Protein AF-A0A8J2KSL0-F1 (afdb_monomer_lite)

Organism: NCBI:txid39272

pLDDT: mean 78.76, std 12.9, range [34.88, 96.0]

Radius of gyration: 28.05 Å; chains: 1; bounding box: 52×29×80 Å

Foldseek 3Di:
DPDVVVVVVVVVVVVVVVVVVVVVVVVVVVVVVVVVPDDQWQKAWPVVHDAPDSDSDQDPVQADPDRRDDDDPDDDDDDPPDDDDTDIDTPDDDPDDDDD

Sequence (100 aa):
MSALSILSKNELLGNRVTFRAIVVASLQILVFVQLLNSTGAHVGLTFPPARRYDLDFLDKIRTKAPCGMPKGTLKTSLISGSKFNVTWHLSYPHRVSFST

Secondary structure (DSSP, 8-state):
--HHHHHHHHHHHHHHHHHHHHHHHHHHHHHHHHHHT------EEEETTPSSS--S---TTT--TTTSS---S------TT-----EEE-SS--------

Structure (mmCIF, N/CA/C/O backbone):
data_AF-A0A8J2KSL0-F1
#
_entry.id   AF-A0A8J2KSL0-F1
#
loop_
_atom_site.group_PDB
_atom_site.id
_atom_site.type_symbol
_atom_site.label_atom_id
_atom_site.label_alt_id
_atom_site.label_comp_id
_atom_site.label_asym_id
_atom_site.label_entity_id
_atom_site.label_seq_id
_atom_site.pdbx_PDB_ins_code
_atom_site.Cartn_x
_atom_site.Cartn_y
_atom_site.Cartn_z
_atom_site.occupancy
_atom_site.B_iso_or_equiv
_atom_site.auth_seq_id
_atom_site.auth_comp_id
_atom_site.auth_asym_id
_atom_site.auth_atom_id
_atom_site.pdbx_PDB_model_num
ATOM 1 N N . MET A 1 1 ? 32.769 15.273 -62.631 1.00 57.91 1 MET A N 1
ATOM 2 C CA . MET A 1 1 ? 31.719 15.896 -61.792 1.00 57.91 1 MET A CA 1
ATOM 3 C C . MET A 1 1 ? 31.067 14.840 -60.889 1.00 57.91 1 MET A C 1
ATOM 5 O O . MET A 1 1 ? 29.854 14.700 -60.894 1.00 57.91 1 MET A O 1
ATOM 9 N N . SER A 1 2 ? 31.863 14.066 -60.132 1.00 68.94 2 SER A N 1
ATO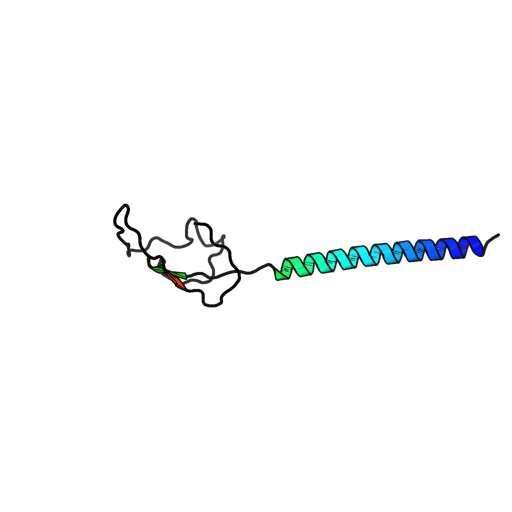M 10 C CA . SER A 1 2 ? 31.360 12.820 -59.510 1.00 68.94 2 SER A CA 1
ATOM 11 C C . SER A 1 2 ? 31.772 12.655 -58.041 1.00 68.94 2 SER A C 1
ATOM 13 O O . SER A 1 2 ? 30.915 12.368 -57.212 1.00 68.94 2 SER A O 1
ATOM 15 N N . ALA A 1 3 ? 33.025 12.939 -57.669 1.00 66.69 3 ALA A N 1
ATOM 16 C CA . ALA A 1 3 ? 33.527 12.701 -56.307 1.00 66.69 3 ALA A CA 1
ATOM 17 C C . ALA A 1 3 ? 32.881 13.591 -55.220 1.00 66.69 3 ALA A C 1
ATOM 19 O O . ALA A 1 3 ? 32.483 13.084 -54.174 1.00 66.69 3 ALA A O 1
ATOM 20 N N . LEU A 1 4 ? 32.691 14.892 -55.482 1.00 71.12 4 LEU A N 1
ATOM 21 C CA . LEU A 1 4 ? 32.076 15.821 -54.515 1.00 71.12 4 LEU A CA 1
ATOM 22 C C . LEU A 1 4 ? 30.605 15.483 -54.220 1.00 71.12 4 LEU A C 1
ATOM 24 O O . LEU A 1 4 ? 30.153 15.584 -53.082 1.00 71.12 4 LEU A O 1
ATOM 28 N N . SER A 1 5 ? 29.866 15.013 -55.230 1.00 72.06 5 SER A N 1
ATOM 29 C CA . SER A 1 5 ? 28.465 14.600 -55.063 1.00 72.06 5 SER A CA 1
ATOM 30 C C . SER A 1 5 ? 28.314 13.319 -54.234 1.00 72.06 5 SER A C 1
ATOM 32 O O . SER A 1 5 ? 27.304 13.134 -53.559 1.00 72.06 5 SER A O 1
ATOM 34 N N . ILE A 1 6 ? 29.323 12.444 -54.263 1.00 70.75 6 ILE A N 1
ATOM 35 C CA . ILE A 1 6 ? 29.348 11.182 -53.517 1.00 70.75 6 ILE A CA 1
ATOM 36 C C . ILE A 1 6 ? 29.714 11.446 -52.052 1.00 70.75 6 ILE A C 1
ATOM 38 O O . ILE A 1 6 ? 29.040 10.936 -51.163 1.00 70.75 6 ILE A O 1
ATOM 42 N N . LEU A 1 7 ? 30.703 12.310 -51.793 1.00 72.00 7 LEU A N 1
ATOM 43 C CA . LEU A 1 7 ? 31.062 12.753 -50.439 1.00 72.00 7 LEU A CA 1
ATOM 44 C C . LEU A 1 7 ? 29.875 13.405 -49.714 1.00 72.00 7 LEU A C 1
ATOM 46 O O . LEU A 1 7 ? 29.563 13.022 -48.590 1.00 72.00 7 LEU A O 1
ATOM 50 N N . SER A 1 8 ? 29.143 14.300 -50.387 1.00 76.44 8 SER A N 1
ATOM 51 C CA . SER A 1 8 ? 27.941 14.934 -49.823 1.00 76.44 8 SER A CA 1
ATOM 52 C C . SER A 1 8 ? 26.817 13.929 -49.525 1.00 76.44 8 SER A C 1
ATOM 54 O O . SER A 1 8 ? 26.168 14.015 -48.483 1.00 76.44 8 SER A O 1
ATOM 56 N N . LYS A 1 9 ? 26.601 12.930 -50.393 1.00 73.19 9 LYS A N 1
ATOM 57 C CA . LYS A 1 9 ? 25.616 11.862 -50.147 1.00 73.19 9 LYS A CA 1
ATOM 58 C C . LYS A 1 9 ? 26.020 10.959 -48.981 1.00 73.19 9 LYS A C 1
ATOM 60 O O . LYS A 1 9 ? 25.144 10.575 -48.215 1.00 73.19 9 LYS A O 1
ATOM 65 N N . ASN A 1 10 ? 27.308 10.655 -48.827 1.00 74.06 10 ASN A N 1
ATOM 66 C CA . ASN A 1 10 ? 27.821 9.837 -47.726 1.00 74.06 10 ASN A CA 1
ATOM 67 C C . ASN A 1 10 ? 27.724 10.565 -46.377 1.00 74.06 10 ASN A C 1
ATOM 69 O O . ASN A 1 10 ? 27.311 9.954 -45.397 1.00 74.06 10 ASN A O 1
ATOM 73 N N . GLU A 1 11 ? 28.002 11.870 -46.338 1.00 78.88 11 GLU A N 1
ATOM 74 C CA . GLU A 1 11 ? 27.776 12.731 -45.165 1.00 78.88 11 GLU A CA 1
ATOM 75 C C . GLU A 1 11 ? 26.290 12.808 -44.785 1.00 78.88 11 GLU A C 1
ATOM 77 O O . GLU A 1 11 ? 25.915 12.596 -43.633 1.00 78.88 11 GLU A O 1
ATOM 82 N N . LEU A 1 12 ? 25.405 13.045 -45.760 1.00 72.94 12 LEU A N 1
ATOM 83 C CA . LEU A 1 12 ? 23.958 13.096 -45.528 1.00 72.94 12 LEU A CA 1
ATOM 84 C C . LEU A 1 12 ? 23.388 11.736 -45.105 1.00 72.94 12 LEU A C 1
ATOM 86 O O . LEU A 1 12 ? 22.478 11.681 -44.274 1.00 72.94 12 LEU A O 1
ATOM 90 N N . LEU A 1 13 ? 23.904 10.640 -45.666 1.00 76.75 13 LEU A N 1
ATOM 91 C CA . LEU A 1 13 ? 23.535 9.282 -45.277 1.00 76.75 13 LEU A CA 1
ATOM 92 C C . LEU A 1 13 ? 24.036 8.970 -43.863 1.00 76.75 13 LEU A C 1
ATOM 94 O O . LEU A 1 13 ? 23.257 8.460 -43.063 1.00 76.75 13 LEU A O 1
ATOM 98 N N . GLY A 1 14 ? 25.270 9.358 -43.532 1.00 78.25 14 GLY A N 1
ATOM 99 C CA . GLY A 1 14 ? 25.830 9.291 -42.184 1.00 78.25 14 GLY A CA 1
ATOM 100 C C . GLY A 1 14 ? 24.962 10.044 -41.182 1.00 78.25 14 GLY A C 1
ATOM 101 O O . GLY A 1 14 ? 24.493 9.454 -40.217 1.00 78.25 14 GLY A O 1
ATOM 102 N N . ASN A 1 15 ? 24.608 11.297 -41.468 1.00 78.88 15 ASN A N 1
ATOM 103 C CA . ASN A 1 15 ? 23.745 12.108 -40.606 1.00 78.88 15 ASN A CA 1
ATOM 104 C C . ASN A 1 15 ? 22.348 11.500 -40.419 1.00 78.88 15 ASN A C 1
ATOM 106 O O . ASN A 1 15 ? 21.805 11.525 -39.316 1.00 78.88 15 ASN A O 1
ATOM 110 N N . ARG A 1 16 ? 21.769 10.894 -41.464 1.00 78.62 16 ARG A N 1
ATOM 111 C CA . ARG A 1 16 ? 20.479 10.187 -41.371 1.00 78.62 16 ARG A CA 1
ATOM 112 C C . ARG A 1 16 ? 20.572 8.907 -40.543 1.00 78.62 16 ARG A C 1
ATOM 114 O O . ARG A 1 16 ? 19.660 8.632 -39.768 1.00 78.62 16 ARG A O 1
ATOM 121 N N . VAL A 1 17 ? 21.638 8.123 -40.699 1.00 81.62 17 VAL A N 1
ATOM 122 C CA . VAL A 1 17 ? 21.866 6.895 -39.919 1.00 81.62 17 VAL A CA 1
ATOM 123 C C . VAL A 1 17 ? 22.107 7.242 -38.452 1.00 81.62 17 VAL A C 1
ATOM 125 O O . VAL A 1 17 ? 21.450 6.674 -37.583 1.00 81.62 17 VAL A O 1
ATOM 128 N N . THR A 1 18 ? 22.949 8.237 -38.180 1.00 83.00 18 THR A N 1
ATOM 129 C CA . THR A 1 18 ? 23.237 8.729 -36.830 1.00 83.00 18 THR A CA 1
ATOM 130 C C . THR A 1 18 ? 21.984 9.297 -36.166 1.00 83.00 18 THR A C 1
ATOM 132 O O . THR A 1 18 ? 21.683 8.944 -35.030 1.00 83.00 18 THR A O 1
ATOM 135 N N . PHE A 1 19 ? 21.178 10.090 -36.881 1.00 85.75 19 PHE A N 1
ATOM 136 C CA . PHE A 1 19 ? 19.909 10.608 -36.362 1.00 85.75 19 PHE A CA 1
ATOM 137 C C . PHE A 1 19 ? 18.923 9.487 -36.004 1.00 85.75 19 PHE A C 1
ATOM 139 O O . PHE A 1 19 ? 18.336 9.496 -34.923 1.00 85.75 19 PHE A O 1
ATOM 146 N N . ARG A 1 20 ? 18.772 8.475 -36.871 1.00 87.31 20 ARG A N 1
ATOM 147 C CA . ARG A 1 20 ? 17.911 7.313 -36.588 1.00 87.31 20 ARG A CA 1
ATOM 148 C C . ARG A 1 20 ? 18.419 6.509 -35.393 1.00 87.31 20 ARG A C 1
ATOM 150 O O . ARG A 1 20 ? 17.609 6.108 -34.564 1.00 87.31 20 ARG A O 1
ATOM 157 N N . ALA A 1 21 ? 19.731 6.308 -35.281 1.00 89.12 21 ALA A N 1
ATOM 158 C CA . ALA A 1 21 ? 20.337 5.612 -34.150 1.00 89.12 21 ALA A CA 1
ATOM 159 C C . ALA A 1 21 ? 20.093 6.355 -32.826 1.00 89.12 21 ALA A C 1
ATOM 161 O O . ALA A 1 21 ? 19.709 5.728 -31.842 1.00 89.12 21 ALA A O 1
ATOM 162 N N . ILE A 1 22 ? 20.224 7.686 -32.820 1.00 92.31 22 ILE A N 1
ATOM 163 C CA . ILE A 1 22 ? 19.948 8.526 -31.644 1.00 92.31 22 ILE A CA 1
ATOM 164 C C . ILE A 1 22 ? 18.479 8.423 -31.226 1.00 92.31 22 ILE A C 1
ATOM 166 O O . ILE A 1 22 ? 18.195 8.244 -30.045 1.00 92.31 22 ILE A O 1
ATOM 170 N N . VAL A 1 23 ? 17.543 8.495 -32.178 1.00 93.50 23 VAL A N 1
ATOM 171 C CA . VAL A 1 23 ? 16.103 8.381 -31.889 1.00 93.50 23 VAL A CA 1
ATOM 172 C C . VAL A 1 23 ? 15.748 6.995 -31.340 1.00 93.50 23 VAL A C 1
ATOM 174 O O . VAL A 1 23 ? 14.979 6.884 -30.392 1.00 93.50 23 VAL A O 1
ATOM 177 N N . VAL A 1 24 ? 16.320 5.922 -31.892 1.00 94.06 24 VAL A N 1
ATOM 178 C CA . VAL A 1 24 ? 16.082 4.563 -31.377 1.00 94.06 24 VAL A CA 1
ATOM 179 C C . VAL A 1 24 ? 16.664 4.402 -29.971 1.00 94.06 24 VAL A C 1
ATOM 181 O O . VAL A 1 24 ? 15.985 3.870 -29.093 1.00 94.06 24 VAL A O 1
ATOM 184 N N . ALA A 1 25 ? 17.882 4.894 -29.735 1.00 95.19 25 ALA A N 1
ATOM 185 C CA . ALA A 1 25 ? 18.516 4.847 -28.421 1.00 95.19 25 ALA A CA 1
ATOM 186 C C . ALA A 1 25 ? 17.723 5.647 -27.375 1.00 95.19 25 ALA A C 1
ATOM 188 O O . ALA A 1 25 ? 17.517 5.160 -26.265 1.00 95.19 25 ALA A O 1
ATOM 189 N N . SER A 1 26 ? 17.216 6.834 -27.724 1.00 94.06 26 SER A N 1
ATOM 190 C CA . SER A 1 26 ? 16.412 7.645 -26.804 1.00 94.06 26 SER A CA 1
ATOM 191 C C . SER A 1 26 ? 15.068 6.993 -26.470 1.00 94.06 26 SER A C 1
ATOM 193 O O . SER A 1 26 ? 14.682 6.989 -25.301 1.00 94.06 26 SER A O 1
ATOM 195 N N . LEU A 1 27 ? 14.391 6.365 -27.442 1.00 94.81 27 LEU A N 1
ATOM 196 C CA . LEU A 1 27 ? 13.183 5.574 -27.178 1.00 94.81 27 LEU A CA 1
ATOM 197 C C . LEU A 1 27 ? 13.466 4.368 -26.269 1.00 94.81 27 LEU A C 1
ATOM 199 O O . LEU A 1 27 ? 12.699 4.120 -25.342 1.00 94.81 27 LEU A O 1
ATOM 203 N N . GLN A 1 28 ? 14.558 3.633 -26.502 1.00 93.44 28 GLN A N 1
ATOM 204 C CA . GLN A 1 28 ? 14.946 2.489 -25.664 1.00 93.44 28 GLN A CA 1
ATOM 205 C C . GLN A 1 28 ? 15.209 2.918 -24.213 1.00 93.44 28 GLN A C 1
ATOM 207 O O . GLN A 1 28 ? 14.715 2.282 -23.282 1.00 93.44 28 GLN A O 1
ATOM 212 N N . ILE A 1 29 ? 15.928 4.031 -24.022 1.00 94.75 29 ILE A N 1
ATOM 213 C CA . ILE A 1 29 ? 16.192 4.610 -22.698 1.00 94.75 29 ILE A CA 1
ATOM 214 C C . ILE A 1 29 ? 14.882 5.030 -22.022 1.00 94.75 29 ILE A C 1
ATOM 216 O O . ILE A 1 29 ? 14.676 4.716 -20.852 1.00 94.75 29 ILE A O 1
ATOM 220 N N . LEU A 1 30 ? 13.974 5.693 -22.746 1.00 91.81 30 LEU A N 1
ATOM 221 C CA . LEU A 1 30 ? 12.686 6.126 -22.200 1.00 91.81 30 LEU A CA 1
ATOM 222 C C . LEU A 1 30 ? 11.850 4.938 -21.700 1.00 91.81 30 LEU A C 1
ATOM 224 O O . LEU A 1 30 ? 11.345 4.975 -20.579 1.00 91.81 30 LEU A O 1
ATOM 228 N N . VAL A 1 31 ? 11.747 3.873 -22.500 1.00 92.31 31 VAL A N 1
ATOM 229 C CA . VAL A 1 31 ? 11.025 2.647 -22.122 1.00 92.31 31 VAL A CA 1
ATOM 230 C C . VAL A 1 31 ? 11.663 1.998 -20.892 1.00 92.31 31 VAL A C 1
ATOM 232 O O . VAL A 1 31 ? 10.955 1.625 -19.958 1.00 92.31 31 VAL A O 1
ATOM 235 N N . PHE A 1 32 ? 12.995 1.913 -20.839 1.00 90.25 32 PHE A N 1
ATOM 236 C CA . PHE A 1 32 ? 13.707 1.366 -19.682 1.00 90.25 32 PHE A CA 1
ATOM 237 C C . PHE A 1 32 ? 13.423 2.162 -18.398 1.00 90.25 32 PHE A C 1
ATOM 239 O O . PHE A 1 32 ? 13.111 1.576 -17.363 1.00 90.25 32 PHE A O 1
ATOM 246 N N . VAL A 1 33 ? 13.431 3.497 -18.468 1.00 88.69 33 VAL A N 1
ATOM 247 C CA . VAL A 1 33 ? 13.092 4.371 -17.331 1.00 88.69 33 VAL A CA 1
ATOM 248 C C . VAL A 1 33 ? 11.644 4.171 -16.869 1.00 88.69 33 VAL A C 1
ATOM 250 O O . VAL A 1 33 ? 11.377 4.173 -15.668 1.00 88.69 33 VAL A O 1
ATOM 253 N N . GLN A 1 34 ? 10.696 3.966 -17.785 1.00 81.00 34 GLN A N 1
ATOM 254 C CA . GLN A 1 34 ? 9.302 3.686 -17.420 1.00 81.00 34 GLN A CA 1
ATOM 255 C C . GLN A 1 34 ? 9.149 2.343 -16.692 1.00 81.00 34 GLN A C 1
ATOM 257 O O . GLN A 1 34 ? 8.391 2.262 -15.727 1.00 81.00 34 GLN A O 1
ATOM 262 N N . LEU A 1 35 ? 9.906 1.316 -17.090 1.00 79.12 35 LEU A N 1
ATOM 263 C CA . LEU A 1 35 ? 9.891 0.006 -16.429 1.00 79.12 35 LEU A CA 1
ATOM 264 C C . LEU A 1 35 ? 10.441 0.064 -14.996 1.00 79.12 35 LEU A C 1
ATOM 266 O O . LEU A 1 35 ? 9.912 -0.614 -14.117 1.00 79.12 35 LEU A O 1
ATOM 270 N N . LEU A 1 36 ? 11.434 0.920 -14.730 1.00 75.44 36 LEU A N 1
ATOM 271 C CA . LEU A 1 36 ? 11.977 1.125 -13.379 1.00 75.44 36 LEU A CA 1
ATOM 272 C C . LEU A 1 36 ? 10.981 1.784 -12.407 1.00 75.44 36 LEU A C 1
ATOM 274 O O . LEU A 1 36 ? 11.155 1.679 -11.196 1.00 75.44 36 LEU A O 1
ATOM 278 N N . ASN A 1 37 ? 9.936 2.449 -12.910 1.00 64.31 37 ASN A N 1
ATOM 279 C CA . ASN A 1 37 ? 8.938 3.132 -12.081 1.00 64.31 37 ASN A CA 1
ATOM 280 C C . ASN A 1 37 ? 7.747 2.246 -11.679 1.00 64.31 37 ASN A C 1
ATOM 282 O O . ASN A 1 37 ? 6.875 2.690 -10.931 1.00 64.31 37 ASN A O 1
ATOM 286 N N . SER A 1 38 ? 7.691 0.993 -12.140 1.00 59.75 38 SER A N 1
ATOM 287 C CA . SER A 1 38 ? 6.638 0.065 -11.731 1.00 59.75 38 SER A CA 1
ATOM 288 C C . SER A 1 38 ? 6.955 -0.509 -10.351 1.00 59.75 38 SER A C 1
ATOM 290 O O . SER A 1 38 ? 7.651 -1.514 -10.229 1.00 59.75 38 SER A O 1
ATOM 292 N N . THR A 1 39 ? 6.436 0.121 -9.297 1.00 57.53 39 THR A N 1
ATOM 293 C CA . THR A 1 39 ? 6.540 -0.393 -7.923 1.00 57.53 39 THR A CA 1
ATOM 294 C C . THR A 1 39 ? 5.159 -0.765 -7.387 1.00 57.53 39 THR A C 1
ATOM 296 O O . THR A 1 39 ? 4.205 0.001 -7.507 1.00 57.53 39 THR A O 1
ATOM 299 N N . GLY A 1 40 ? 5.041 -1.967 -6.818 1.00 60.31 40 GLY A N 1
ATOM 300 C CA . GLY A 1 40 ? 3.883 -2.384 -6.029 1.00 60.31 40 GLY A CA 1
ATOM 301 C C . GLY A 1 40 ? 4.196 -2.175 -4.552 1.00 60.31 40 GLY A C 1
ATOM 302 O O . GLY A 1 40 ? 5.102 -2.817 -4.028 1.00 60.31 40 GLY A O 1
ATOM 303 N N . ALA A 1 41 ? 3.489 -1.263 -3.888 1.00 55.59 41 ALA A N 1
ATOM 304 C CA . ALA A 1 41 ? 3.636 -1.043 -2.453 1.00 55.59 41 ALA A CA 1
ATOM 305 C C . ALA A 1 41 ? 2.555 -1.823 -1.691 1.00 55.59 41 ALA A C 1
ATOM 307 O O . ALA A 1 41 ? 1.363 -1.617 -1.916 1.00 55.59 41 ALA A O 1
ATOM 308 N N . HIS A 1 42 ? 2.988 -2.698 -0.784 1.00 64.19 42 HIS A N 1
ATOM 309 C CA . HIS A 1 42 ? 2.126 -3.512 0.072 1.00 64.19 42 HIS A CA 1
ATOM 310 C C . HIS A 1 42 ? 1.940 -2.830 1.421 1.00 64.19 42 HIS A C 1
ATOM 312 O O . HIS A 1 42 ? 2.871 -2.786 2.217 1.00 64.19 42 HIS A O 1
ATOM 318 N N . VAL A 1 43 ? 0.758 -2.276 1.676 1.00 69.50 43 VAL A N 1
ATOM 319 C CA . VAL A 1 43 ? 0.442 -1.631 2.957 1.00 69.50 43 VAL A CA 1
ATOM 320 C C . VAL A 1 43 ? -0.664 -2.424 3.642 1.00 69.50 43 VAL A C 1
ATOM 322 O O . VAL A 1 43 ? -1.773 -2.515 3.117 1.00 69.50 43 VAL A O 1
ATOM 325 N N . GLY A 1 44 ? -0.366 -2.975 4.819 1.00 77.12 44 GLY A N 1
ATOM 326 C CA . GLY A 1 44 ? -1.327 -3.686 5.662 1.00 77.12 44 GLY A CA 1
ATOM 327 C C . GLY A 1 44 ? -1.832 -2.791 6.795 1.00 77.12 44 GLY A C 1
ATOM 328 O O . GLY A 1 44 ? -1.037 -2.221 7.541 1.00 77.12 44 GLY A O 1
ATOM 329 N N . LEU A 1 45 ? -3.152 -2.643 6.953 1.00 80.44 45 LEU A N 1
ATOM 330 C CA . LEU A 1 45 ? -3.734 -1.917 8.091 1.00 80.44 45 LEU A CA 1
ATOM 331 C C . LEU A 1 45 ? -3.612 -2.742 9.379 1.00 80.44 45 LEU A C 1
ATOM 333 O O . LEU A 1 45 ? -4.155 -3.844 9.473 1.00 80.44 45 LEU A O 1
ATOM 337 N N . THR A 1 46 ? -2.973 -2.166 10.397 1.00 86.69 46 THR A N 1
ATOM 338 C CA . THR A 1 46 ? -2.888 -2.754 11.741 1.00 86.69 46 THR A CA 1
ATOM 339 C C . THR A 1 46 ? -3.993 -2.225 12.655 1.00 86.69 46 THR A C 1
ATOM 341 O O . THR A 1 46 ? -4.530 -2.986 13.460 1.00 86.69 46 THR A O 1
ATOM 344 N N . PHE A 1 47 ? -4.413 -0.965 12.481 1.00 89.94 47 PHE A N 1
ATOM 345 C CA . PHE A 1 47 ? -5.604 -0.410 13.124 1.00 89.94 47 PHE A CA 1
ATOM 346 C C . PHE A 1 47 ? -6.338 0.602 12.216 1.00 89.94 47 PHE A C 1
ATOM 348 O O . PHE A 1 47 ? -5.710 1.543 11.730 1.00 89.94 47 PHE A O 1
ATOM 355 N N . PRO A 1 48 ? -7.671 0.481 12.041 1.00 89.75 48 PRO A N 1
ATOM 356 C CA . PRO A 1 48 ? -8.469 -0.692 12.395 1.00 89.75 48 PRO A CA 1
ATOM 357 C C . PRO A 1 48 ? -7.958 -1.928 11.632 1.00 89.75 48 PRO A C 1
ATOM 359 O O . PRO A 1 48 ? -7.470 -1.786 10.512 1.00 89.75 48 PRO A O 1
ATOM 362 N N . PRO A 1 49 ? -8.021 -3.126 12.233 1.00 87.88 49 PRO A N 1
ATOM 363 C CA . PRO A 1 49 ? -7.421 -4.319 11.646 1.00 87.88 49 PRO A CA 1
ATOM 364 C C . PRO A 1 49 ? -8.004 -4.613 10.259 1.00 87.88 49 PRO A C 1
ATOM 366 O O . PRO A 1 49 ? -9.222 -4.542 10.054 1.00 87.88 49 PRO A O 1
ATOM 369 N N . ALA A 1 50 ? -7.128 -4.962 9.312 1.00 84.81 50 ALA A N 1
ATOM 370 C CA . ALA A 1 50 ? -7.519 -5.394 7.975 1.00 84.81 50 ALA A CA 1
ATOM 371 C C . ALA A 1 50 ? -8.445 -6.632 8.006 1.00 84.81 50 ALA A C 1
ATOM 373 O O . ALA A 1 50 ? -8.574 -7.342 9.009 1.00 84.81 50 ALA A O 1
ATOM 374 N N . ARG A 1 51 ? -9.124 -6.907 6.881 1.00 85.06 51 ARG A N 1
ATOM 375 C CA . ARG A 1 51 ? -9.941 -8.128 6.738 1.00 85.06 51 ARG A CA 1
ATOM 376 C C . ARG A 1 51 ? -9.051 -9.374 6.812 1.00 85.06 51 ARG A C 1
ATOM 378 O O . ARG A 1 51 ? -7.845 -9.288 6.627 1.00 85.06 51 ARG A O 1
ATOM 385 N N . ARG A 1 52 ? -9.658 -10.534 7.103 1.00 73.88 52 ARG A N 1
ATOM 386 C CA . ARG A 1 52 ? -8.922 -11.803 7.247 1.00 73.88 52 ARG A CA 1
ATOM 387 C C . ARG A 1 52 ? -8.027 -12.054 6.029 1.00 73.88 52 ARG A C 1
ATOM 389 O O . ARG A 1 52 ? -8.516 -11.932 4.911 1.00 73.88 52 ARG A O 1
ATOM 396 N N . TYR A 1 53 ? -6.803 -12.499 6.324 1.00 71.94 53 TYR A N 1
ATOM 397 C CA . TYR A 1 53 ? -5.653 -12.719 5.438 1.00 71.94 53 TYR A CA 1
ATOM 398 C C . TYR A 1 53 ? -4.944 -11.429 5.008 1.00 71.94 53 TYR A C 1
ATOM 400 O O . TYR A 1 53 ? -5.492 -10.626 4.258 1.00 71.94 53 TYR A O 1
ATOM 408 N N . ASP A 1 54 ? -3.704 -11.282 5.478 1.00 68.19 54 ASP A N 1
ATOM 409 C CA . ASP A 1 54 ? -2.755 -10.255 5.044 1.00 68.19 54 ASP A CA 1
ATOM 410 C C . ASP A 1 54 ? -2.103 -10.734 3.742 1.00 68.19 54 ASP A C 1
ATOM 412 O O . ASP A 1 54 ? -1.009 -11.295 3.725 1.00 68.19 54 ASP A O 1
ATOM 416 N N . LEU A 1 55 ? -2.892 -10.702 2.666 1.00 71.75 55 LEU A N 1
ATOM 417 C CA . LEU A 1 55 ? -2.420 -11.087 1.345 1.00 71.75 55 LEU A CA 1
ATOM 418 C C . LEU A 1 55 ? -1.684 -9.903 0.739 1.00 71.75 55 LEU A C 1
ATOM 420 O O . LEU A 1 55 ? -2.282 -8.846 0.550 1.00 71.75 55 LEU A O 1
ATOM 424 N N . ASP A 1 56 ? -0.435 -10.129 0.347 1.00 66.88 56 ASP A N 1
ATOM 425 C CA . ASP A 1 56 ? 0.330 -9.136 -0.399 1.00 66.88 56 ASP A CA 1
ATOM 426 C C . ASP A 1 56 ? -0.394 -8.812 -1.728 1.00 66.88 56 ASP A C 1
ATOM 428 O O . ASP A 1 56 ? -0.692 -7.666 -2.050 1.00 66.88 56 ASP A O 1
ATOM 432 N N . PHE A 1 57 ? -0.852 -9.818 -2.473 1.00 66.31 57 PHE A N 1
ATOM 433 C CA . PHE A 1 57 ? -1.396 -9.582 -3.813 1.00 66.31 57 PHE A CA 1
ATOM 434 C C . PHE A 1 57 ? -2.907 -9.819 -3.906 1.00 66.31 57 PHE A C 1
ATOM 436 O O . PHE A 1 57 ? -3.395 -10.936 -3.727 1.00 66.31 57 PHE A O 1
ATOM 443 N N . LEU A 1 58 ? -3.644 -8.771 -4.288 1.00 70.75 58 LEU A N 1
ATOM 444 C CA . LEU A 1 58 ? -5.033 -8.849 -4.744 1.00 70.75 58 LEU A CA 1
ATOM 445 C C . LEU A 1 58 ? -5.073 -8.526 -6.242 1.00 70.75 58 LEU A C 1
ATOM 447 O O . LEU A 1 58 ? -4.865 -7.384 -6.648 1.00 70.75 58 LEU A O 1
ATOM 451 N N . ASP A 1 59 ? -5.322 -9.529 -7.084 1.00 77.38 59 ASP A N 1
ATOM 452 C CA . ASP A 1 59 ? -5.457 -9.318 -8.527 1.00 77.38 59 ASP A CA 1
ATOM 453 C C . ASP A 1 59 ? -6.905 -8.970 -8.924 1.00 77.38 59 ASP A C 1
ATOM 455 O O . ASP A 1 59 ? -7.873 -9.317 -8.243 1.00 77.38 59 ASP A O 1
ATOM 459 N N . LYS A 1 60 ? -7.078 -8.280 -10.058 1.00 73.31 60 LYS A N 1
ATOM 460 C CA . LYS A 1 60 ? -8.402 -7.851 -10.550 1.00 73.31 60 LYS A CA 1
ATOM 461 C C . LYS A 1 60 ? -9.275 -9.002 -11.069 1.00 73.31 60 LYS A C 1
ATOM 463 O O . LYS A 1 60 ? -10.460 -8.793 -11.303 1.00 73.31 60 LYS A O 1
ATOM 468 N N . ILE A 1 61 ? -8.701 -10.185 -11.295 1.00 80.88 61 ILE A N 1
ATOM 469 C CA . ILE A 1 61 ? -9.399 -11.336 -11.888 1.00 80.88 61 ILE A CA 1
ATOM 470 C C . ILE A 1 61 ? -10.120 -12.130 -10.790 1.00 80.88 61 ILE A C 1
ATOM 472 O O . ILE A 1 61 ? -11.232 -12.615 -10.987 1.00 80.88 61 ILE A O 1
ATOM 476 N N . ARG A 1 62 ? -9.497 -12.246 -9.617 1.00 78.62 62 ARG A N 1
ATOM 477 C CA . ARG A 1 62 ? -9.914 -13.092 -8.496 1.00 78.62 62 ARG A CA 1
ATOM 478 C C . ARG A 1 62 ? -10.530 -12.298 -7.352 1.00 78.62 62 ARG A C 1
ATOM 480 O O . ARG A 1 62 ? -11.181 -12.895 -6.496 1.00 78.62 62 ARG A O 1
ATOM 487 N N . THR A 1 63 ? -10.349 -10.978 -7.320 1.00 82.88 63 THR A N 1
ATOM 488 C CA . THR A 1 63 ? -10.786 -10.137 -6.200 1.00 82.88 63 THR A CA 1
ATOM 489 C C . THR A 1 63 ? -11.801 -9.087 -6.646 1.00 82.88 63 THR A C 1
ATOM 491 O O . THR A 1 63 ? -11.728 -8.536 -7.743 1.00 82.88 63 THR A O 1
ATOM 494 N N . LYS A 1 64 ? -12.807 -8.832 -5.801 1.00 84.50 64 LYS A N 1
ATOM 495 C CA . LYS A 1 64 ? -13.882 -7.867 -6.080 1.00 8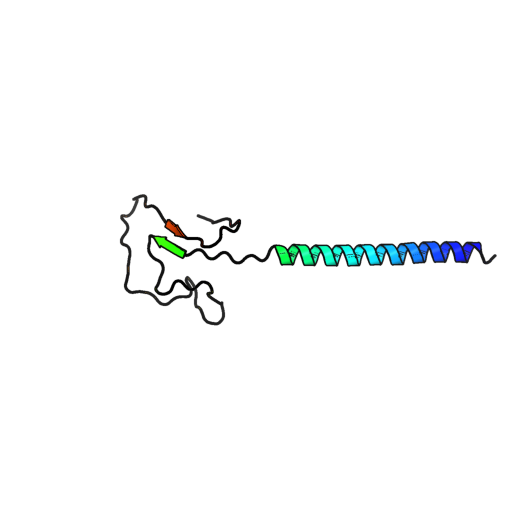4.50 64 LYS A CA 1
ATOM 496 C C . LYS A 1 64 ? -13.691 -6.591 -5.261 1.00 84.50 64 LYS A C 1
ATOM 498 O O . LYS A 1 64 ? -13.398 -6.651 -4.068 1.00 84.50 64 LYS A O 1
ATOM 503 N N . ALA A 1 65 ? -13.921 -5.437 -5.883 1.00 78.56 65 ALA A N 1
ATOM 504 C CA . ALA A 1 65 ? -13.953 -4.138 -5.207 1.00 78.56 65 ALA A CA 1
ATOM 505 C C . ALA A 1 65 ? -15.003 -4.109 -4.064 1.00 78.56 65 ALA A C 1
ATOM 507 O O . ALA A 1 65 ? -15.978 -4.866 -4.110 1.00 78.56 65 ALA A O 1
ATOM 508 N N . PRO A 1 66 ? -14.850 -3.252 -3.033 1.00 79.44 66 PRO A N 1
ATOM 509 C CA . PRO A 1 66 ? -13.838 -2.196 -2.889 1.00 79.44 66 PRO A CA 1
ATOM 510 C C . PRO A 1 66 ? -12.506 -2.643 -2.268 1.00 79.44 66 PRO A C 1
ATOM 512 O O . PRO A 1 66 ? -11.518 -1.943 -2.423 1.00 79.44 66 PRO A O 1
ATOM 515 N N . CYS A 1 67 ? -12.456 -3.778 -1.568 1.00 77.44 67 CYS A N 1
ATOM 516 C CA . CYS A 1 67 ? -11.275 -4.181 -0.787 1.00 77.44 67 CYS A CA 1
ATOM 517 C C . CYS A 1 67 ? -10.714 -5.561 -1.150 1.00 77.44 67 CYS A C 1
ATOM 519 O O . CYS A 1 67 ? -9.879 -6.087 -0.424 1.00 77.44 67 CYS A O 1
ATOM 521 N N . GLY A 1 68 ? -11.226 -6.203 -2.201 1.00 80.50 68 GLY A N 1
ATOM 522 C CA . GLY A 1 68 ? -10.731 -7.487 -2.697 1.00 80.50 68 GLY A CA 1
ATOM 523 C C . GLY A 1 68 ? -10.999 -8.707 -1.808 1.00 80.50 68 GLY A C 1
ATOM 524 O O . GLY A 1 68 ? -10.826 -9.826 -2.276 1.00 80.50 68 GLY A O 1
ATOM 525 N N . MET A 1 69 ? -11.484 -8.518 -0.574 1.00 86.44 69 MET A N 1
ATOM 526 C CA . MET A 1 69 ? -11.654 -9.583 0.423 1.00 86.44 69 MET A CA 1
ATOM 527 C C . MET A 1 69 ? -13.088 -9.685 0.970 1.00 86.44 69 MET A C 1
ATOM 529 O O . MET A 1 69 ? -13.732 -8.651 1.195 1.00 86.44 69 MET A O 1
ATOM 533 N N . PRO A 1 70 ? -13.610 -10.898 1.259 1.00 84.62 70 PRO A N 1
ATOM 534 C CA . PRO A 1 70 ? -14.918 -11.086 1.892 1.00 84.62 70 PRO A CA 1
ATOM 535 C C . PRO A 1 70 ? -15.037 -10.339 3.223 1.00 84.62 70 PRO A C 1
ATOM 537 O O . PRO A 1 70 ? -14.053 -10.164 3.941 1.00 84.62 70 PRO A O 1
ATOM 540 N N . LYS A 1 71 ? -16.247 -9.887 3.572 1.00 84.94 71 LYS A N 1
ATOM 541 C CA . LYS A 1 71 ? -16.485 -9.206 4.855 1.00 84.94 71 LYS A CA 1
ATOM 542 C C . LYS A 1 71 ? -16.157 -10.154 6.014 1.00 84.94 71 LYS A C 1
ATOM 544 O O . LYS A 1 71 ? -16.671 -11.267 6.067 1.00 84.94 71 LYS A O 1
ATOM 549 N N . GLY A 1 72 ? -15.313 -9.690 6.932 1.00 83.62 72 GLY A N 1
ATOM 550 C CA . GLY A 1 72 ? -15.038 -10.383 8.187 1.00 83.62 72 GLY A CA 1
ATOM 551 C C . GLY A 1 72 ? -16.128 -10.142 9.234 1.00 83.62 72 GLY A C 1
ATOM 552 O O . GLY A 1 72 ? -17.047 -9.347 9.034 1.00 83.62 72 GLY A O 1
ATOM 553 N N . THR A 1 73 ? -15.998 -10.825 10.369 1.00 87.56 73 THR A N 1
ATOM 554 C CA 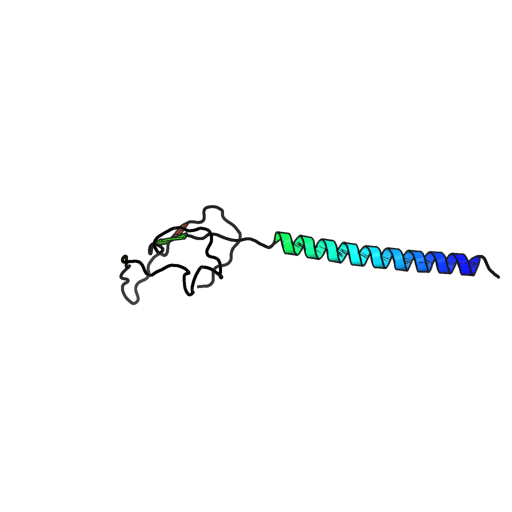. THR A 1 73 ? -16.882 -10.664 11.535 1.00 87.56 73 THR A CA 1
ATOM 555 C C . THR A 1 73 ? -16.410 -9.571 12.492 1.00 87.56 73 THR A C 1
ATOM 557 O O . THR A 1 73 ? -17.228 -8.985 13.197 1.00 87.56 73 THR A O 1
ATOM 560 N N . LEU A 1 74 ? -15.108 -9.277 12.501 1.00 89.00 74 LEU A N 1
ATOM 561 C CA . LEU A 1 74 ? -14.514 -8.229 13.323 1.00 89.00 74 LEU A CA 1
ATOM 562 C C . LEU A 1 74 ? -14.920 -6.846 12.799 1.00 89.00 74 LEU A C 1
ATOM 564 O O . LEU A 1 74 ? -14.829 -6.575 11.600 1.00 89.00 74 LEU A O 1
ATOM 568 N N . LYS A 1 75 ? -15.367 -5.979 13.708 1.00 89.69 75 LYS A N 1
ATOM 569 C CA . LYS A 1 75 ? -15.746 -4.594 13.421 1.00 89.69 75 LYS A CA 1
ATOM 570 C C . LYS A 1 75 ? -15.120 -3.677 14.460 1.00 89.69 75 LYS A C 1
ATOM 572 O O . LYS A 1 75 ? -15.094 -4.014 15.640 1.00 89.69 75 LYS A O 1
ATOM 577 N N . THR A 1 76 ? -14.675 -2.511 14.016 1.00 91.06 76 THR A N 1
ATOM 578 C CA . THR A 1 76 ? -14.213 -1.436 14.894 1.00 91.06 76 THR A CA 1
ATOM 579 C C . THR A 1 76 ? -15.316 -0.392 14.997 1.00 91.06 76 THR A C 1
ATOM 581 O O . THR A 1 76 ? -15.753 0.144 13.979 1.00 91.06 76 THR A O 1
ATOM 584 N N . SER A 1 77 ? -15.774 -0.116 16.215 1.00 93.75 77 SER A N 1
ATOM 585 C CA . SER A 1 77 ? -16.719 0.967 16.491 1.00 93.75 77 SER A CA 1
ATOM 586 C C . SER A 1 77 ? -15.942 2.241 16.792 1.00 93.75 77 SER A C 1
ATOM 588 O O . SER A 1 77 ? -15.071 2.242 17.659 1.00 93.75 77 SER A O 1
ATOM 590 N N . LEU A 1 78 ? -16.253 3.316 16.075 1.00 93.12 78 LEU A N 1
ATOM 591 C CA . LEU A 1 78 ? -15.601 4.614 16.219 1.00 93.12 78 LEU A CA 1
ATOM 592 C C . LEU A 1 78 ? -16.631 5.645 16.672 1.00 93.12 78 LEU A C 1
ATOM 594 O O . LEU A 1 78 ? -17.782 5.619 16.234 1.00 93.12 78 LEU A O 1
ATOM 598 N N . ILE A 1 79 ? -16.215 6.552 17.551 1.00 95.88 79 ILE A N 1
ATOM 599 C CA . ILE A 1 79 ? -17.077 7.632 18.029 1.00 95.88 79 ILE A CA 1
ATOM 600 C C . ILE A 1 79 ? -17.137 8.707 16.943 1.00 95.88 79 ILE A C 1
ATOM 602 O O . ILE A 1 79 ? -16.102 9.191 16.480 1.00 95.88 79 ILE A O 1
ATOM 606 N N . SER A 1 80 ? -18.348 9.096 16.545 1.00 96.00 80 SER A N 1
ATOM 607 C CA . SER A 1 80 ? -18.544 10.163 15.559 1.00 96.00 80 SER A CA 1
ATOM 608 C C . SER A 1 80 ? -17.904 11.471 16.035 1.00 96.00 80 SER A C 1
ATOM 610 O O . SER A 1 80 ? -18.059 11.855 17.193 1.00 96.00 80 SER A O 1
ATOM 612 N N . GLY A 1 81 ? -17.155 12.138 15.156 1.00 95.19 81 GLY A N 1
ATOM 613 C CA . GLY A 1 81 ? -16.458 13.395 15.457 1.00 95.19 81 GLY A CA 1
ATOM 614 C C . GLY A 1 81 ? -15.177 13.250 16.288 1.00 95.19 81 GLY A C 1
ATOM 615 O O . GLY A 1 81 ? -14.456 14.231 16.464 1.00 95.19 81 GLY A O 1
ATOM 616 N N . SER A 1 82 ? -14.852 12.046 16.769 1.00 95.50 82 SER A N 1
ATOM 617 C CA . SER A 1 82 ? -13.578 11.784 17.441 1.00 95.50 82 SER A CA 1
ATOM 618 C C . SER A 1 82 ? -12.426 11.651 16.439 1.00 95.50 82 SER A C 1
ATOM 620 O O . SER A 1 82 ? -12.595 11.149 15.326 1.00 95.50 82 SER A O 1
ATOM 622 N N . LYS A 1 83 ? -11.228 12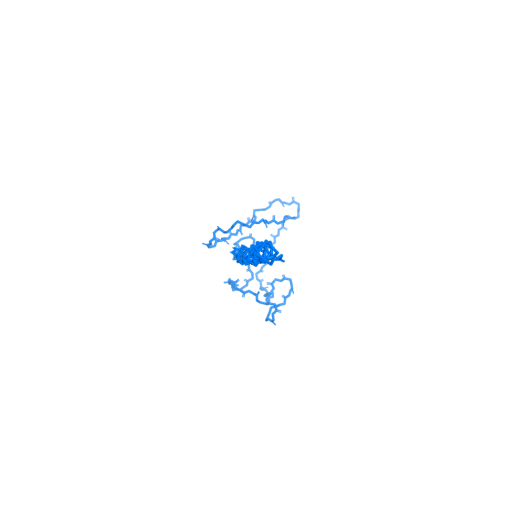.081 16.848 1.00 95.25 83 LYS A N 1
ATOM 623 C CA . LYS A 1 83 ? -9.985 11.733 16.151 1.00 95.25 83 LYS A CA 1
ATOM 624 C C . LYS A 1 83 ? -9.542 10.349 16.615 1.00 95.25 83 LYS A C 1
ATOM 626 O O . LYS A 1 83 ? -9.551 10.071 17.811 1.00 95.25 83 LYS A O 1
ATOM 631 N N . PHE A 1 84 ? -9.112 9.511 15.682 1.00 92.75 84 PHE A N 1
ATOM 632 C CA . PHE A 1 84 ? -8.491 8.227 15.981 1.00 92.75 84 PHE A CA 1
ATOM 633 C C . PHE A 1 84 ? -7.241 8.054 15.123 1.00 92.75 84 PHE A C 1
ATOM 635 O O . PHE A 1 84 ? -7.148 8.603 14.024 1.00 92.75 84 PHE A O 1
ATOM 642 N N . ASN A 1 85 ? -6.274 7.300 15.638 1.00 94.50 85 ASN A N 1
ATOM 643 C CA . ASN A 1 85 ? -5.033 7.033 14.926 1.00 94.50 85 ASN A CA 1
ATOM 644 C C . ASN A 1 85 ? -5.228 5.815 14.035 1.00 94.50 85 ASN A C 1
ATOM 646 O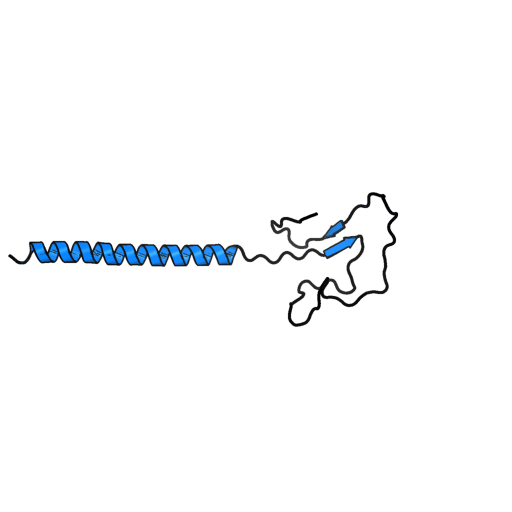 O . ASN A 1 85 ? -5.558 4.743 14.534 1.00 94.50 85 ASN A O 1
ATOM 650 N N . VAL A 1 86 ? -5.006 5.977 12.735 1.00 91.00 86 VAL A N 1
ATOM 651 C CA . VAL A 1 86 ? -4.896 4.852 11.804 1.00 91.00 86 VAL A CA 1
ATOM 652 C C . VAL A 1 86 ? -3.446 4.389 11.818 1.00 91.00 86 VAL A C 1
ATOM 654 O O . VAL A 1 86 ? -2.537 5.209 11.693 1.00 91.00 86 VAL A O 1
ATOM 657 N N . THR A 1 87 ? -3.223 3.089 11.978 1.00 90.88 87 THR A N 1
ATOM 658 C CA . THR A 1 87 ? -1.882 2.504 11.929 1.00 90.88 87 THR A CA 1
ATOM 659 C C . THR A 1 87 ? -1.813 1.448 10.839 1.00 90.88 87 THR A C 1
ATOM 661 O O . THR A 1 87 ? -2.762 0.698 10.599 1.00 90.88 87 THR A O 1
ATOM 664 N N . TRP A 1 88 ? -0.669 1.383 10.173 1.00 86.38 88 TRP A N 1
ATOM 665 C CA . TRP A 1 88 ? -0.378 0.426 9.115 1.00 86.38 88 TRP A CA 1
ATOM 666 C C . TRP A 1 88 ? 1.072 -0.033 9.218 1.00 86.38 88 TRP A C 1
ATOM 668 O O . TRP A 1 88 ? 1.907 0.656 9.808 1.00 86.38 88 TRP A O 1
ATOM 678 N N . HIS A 1 89 ? 1.375 -1.190 8.641 1.00 82.19 89 HIS A N 1
ATOM 679 C CA . HIS A 1 89 ? 2.741 -1.654 8.444 1.00 82.19 89 HIS A CA 1
ATOM 680 C C . HIS A 1 89 ? 3.052 -1.742 6.949 1.00 82.19 89 HIS A C 1
ATOM 682 O O . HIS A 1 89 ? 2.180 -1.974 6.111 1.00 82.19 89 HIS A O 1
ATOM 688 N N . LEU A 1 90 ? 4.320 -1.505 6.629 1.00 74.25 90 LEU A N 1
ATOM 689 C CA . LEU A 1 90 ? 4.872 -1.599 5.288 1.00 74.25 90 LEU A CA 1
ATOM 690 C C . LEU A 1 90 ? 6.180 -2.379 5.413 1.00 74.25 90 LEU A C 1
ATOM 692 O O . LEU A 1 90 ? 7.151 -1.860 5.961 1.00 74.25 90 LEU A O 1
ATOM 696 N N . SER A 1 91 ? 6.190 -3.633 4.953 1.00 67.12 91 SER A N 1
ATOM 697 C CA . SER A 1 91 ? 7.361 -4.520 5.073 1.00 67.12 91 SER A CA 1
ATOM 698 C C . SER A 1 91 ? 8.596 -3.954 4.365 1.00 67.12 91 SER A C 1
ATOM 700 O O . SER A 1 91 ? 9.720 -4.209 4.791 1.00 67.12 91 SER A O 1
ATOM 702 N N . TYR A 1 92 ? 8.398 -3.166 3.302 1.00 67.62 92 TYR A N 1
ATOM 703 C CA . TYR A 1 92 ? 9.471 -2.474 2.597 1.00 67.62 92 TYR A CA 1
ATOM 704 C C . TYR A 1 92 ? 9.034 -1.059 2.174 1.00 67.62 92 TYR A C 1
ATOM 706 O O . TYR A 1 92 ? 8.116 -0.922 1.358 1.00 67.62 92 TYR A O 1
ATOM 714 N N . PRO A 1 93 ? 9.658 0.009 2.710 1.00 62.78 93 PRO A N 1
ATOM 715 C CA . PRO A 1 93 ? 9.254 1.383 2.443 1.00 62.78 93 PRO A CA 1
ATOM 716 C C . PRO A 1 93 ? 9.623 1.823 1.022 1.00 62.78 93 PRO A C 1
ATOM 718 O O . PRO A 1 93 ? 10.735 2.269 0.748 1.00 62.78 93 PRO A O 1
ATOM 721 N N . HIS A 1 94 ? 8.658 1.734 0.110 1.00 65.44 94 HIS A N 1
ATOM 722 C CA . HIS A 1 94 ? 8.720 2.371 -1.205 1.00 65.44 94 HIS A CA 1
ATOM 723 C C . HIS A 1 94 ? 8.169 3.808 -1.129 1.00 65.44 94 HIS A C 1
ATOM 725 O O . HIS A 1 94 ? 7.305 4.103 -0.302 1.00 65.44 94 HIS A O 1
ATOM 731 N N . ARG A 1 95 ? 8.650 4.725 -1.984 1.00 57.94 95 ARG A N 1
ATOM 732 C CA . ARG A 1 95 ? 8.153 6.114 -2.039 1.00 57.94 95 ARG A CA 1
ATOM 733 C C . ARG A 1 95 ? 6.740 6.144 -2.630 1.00 57.94 95 ARG A C 1
ATOM 735 O O . ARG A 1 95 ? 6.585 6.303 -3.835 1.00 57.94 95 ARG A O 1
ATOM 742 N N . VAL A 1 96 ? 5.722 5.982 -1.790 1.00 58.31 96 VAL A N 1
ATOM 743 C CA . VAL A 1 96 ? 4.312 6.086 -2.185 1.00 58.31 96 VAL A CA 1
ATOM 744 C C . VAL A 1 96 ? 3.693 7.361 -1.614 1.00 58.31 96 VAL A C 1
ATOM 746 O O . VAL A 1 96 ? 3.990 7.761 -0.489 1.00 58.31 96 VAL A O 1
ATOM 749 N N . S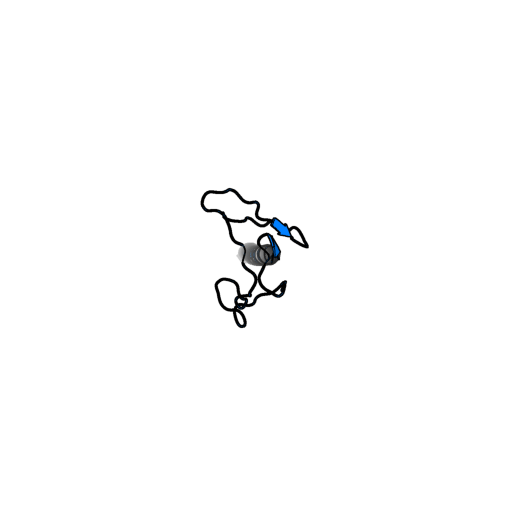ER A 1 97 ? 2.825 8.002 -2.391 1.00 53.19 97 SER A N 1
ATOM 750 C CA . SER A 1 97 ? 1.961 9.096 -1.938 1.00 53.19 97 SER A CA 1
ATOM 751 C C . SER A 1 97 ? 0.590 8.516 -1.569 1.00 53.19 97 SER A C 1
ATOM 753 O O . SER A 1 97 ? 0.019 7.778 -2.368 1.00 53.19 97 SER A O 1
ATOM 755 N N . PHE A 1 98 ? 0.060 8.827 -0.381 1.00 56.47 98 PHE A N 1
ATOM 756 C CA . PHE A 1 98 ? -1.285 8.421 0.060 1.00 56.47 98 PHE A CA 1
ATOM 757 C C . PHE A 1 98 ? -2.232 9.630 0.041 1.00 56.47 98 PHE A C 1
ATOM 759 O O . PHE A 1 98 ? -1.846 10.714 0.477 1.00 56.47 98 PHE A O 1
ATOM 766 N N . SER A 1 99 ? -3.450 9.458 -0.479 1.00 37.72 99 SER A N 1
ATOM 767 C CA . SER A 1 99 ? -4.486 10.499 -0.537 1.00 37.72 99 SER A CA 1
ATOM 768 C C . SER A 1 99 ? -5.464 10.321 0.626 1.00 37.72 99 SER A C 1
ATOM 770 O O . SER A 1 99 ? -6.051 9.249 0.762 1.00 37.72 99 SER A O 1
ATOM 772 N N . THR A 1 100 ? -5.603 11.356 1.457 1.00 34.88 100 THR A N 1
ATOM 773 C CA . THR A 1 100 ? -6.578 11.461 2.560 1.00 34.88 100 THR A CA 1
ATOM 774 C C . THR A 1 100 ? -7.998 11.681 2.073 1.00 34.88 100 THR A C 1
ATOM 776 O O . THR A 1 100 ? -8.141 12.473 1.113 1.00 34.88 100 THR A O 1
#